Protein AF-A0A838QZN3-F1 (afdb_monomer)

Solvent-accessible surface area (backbone atoms only — not comparable to full-atom values): 5415 Å² total; per-residue (Å²): 32,74,25,79,79,78,88,71,82,92,56,104,53,100,71,62,72,66,76,78,50,64,89,83,36,66,68,57,60,47,59,75,74,54,83,51,72,64,47,47,68,74,47,47,88,81,41,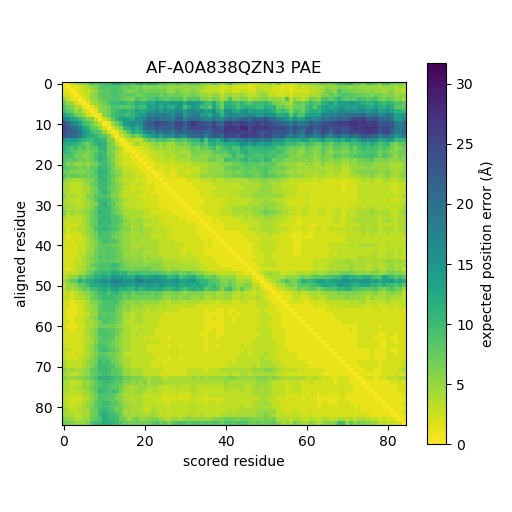48,85,85,50,79,74,63,45,73,22,57,46,58,53,51,52,50,50,50,52,24,62,78,70,68,48,87,44,68,69,58,44,34,62,76,71,70,106

Mean predicted aligned error: 5.46 Å

Sequence (85 aa):
MQGVQAFEPQAKANIDLDSFVAEDHFLRRIDRVLDLAFVRELTAPRYAAQQGRPSIDPEVFFRMQLVAYFYGIAKDRRLCEEVRY

Foldseek 3Di:
DADDDDDDPPDPDPDDPVVVADPPDPVNVVVVPDDPPVQCVVCVVVDDPPDDDHDYHRSVVVSLVVVCVVVVPPDPVVSCVVVVD

Secondary structure (DSSP, 8-state):
-----------SS---SGGGS-TT-HHHHHHTT---THHHHHHGGGS-SS-S-----HHHHHHHHHHHHHTT---HHHHHHHHT-

Radius of gyration: 14.88 Å; Cα contacts (8 Å, |Δi|>4): 54; chains: 1; bounding box: 31×35×38 Å

Structure (mmCIF, N/CA/C/O backbone):
data_AF-A0A838QZN3-F1
#
_entry.id   AF-A0A838QZN3-F1
#
loop_
_atom_site.group_PDB
_atom_site.id
_atom_site.type_symbol
_atom_site.label_atom_id
_atom_site.label_alt_id
_atom_site.label_comp_id
_atom_site.label_asym_id
_atom_site.label_entity_id
_atom_site.label_seq_id
_atom_site.pdbx_PDB_ins_code
_atom_site.Cartn_x
_atom_site.Cartn_y
_atom_site.Cartn_z
_atom_site.occupancy
_atom_site.B_iso_or_equiv
_atom_site.auth_seq_id
_atom_site.auth_comp_id
_atom_site.auth_asym_id
_atom_site.auth_ato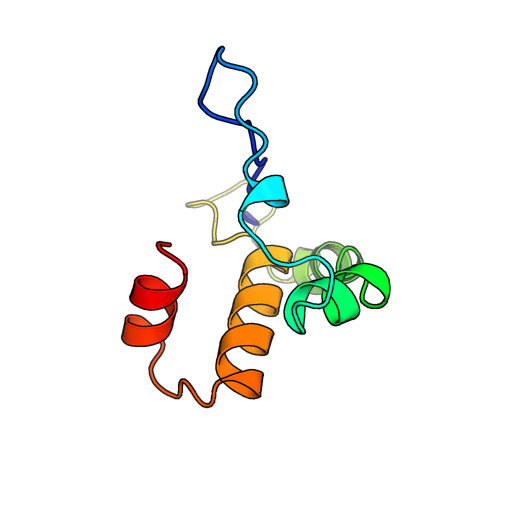m_id
_atom_site.pdbx_PDB_model_num
ATOM 1 N N . MET A 1 1 ? -6.731 7.499 14.821 1.00 91.31 1 MET A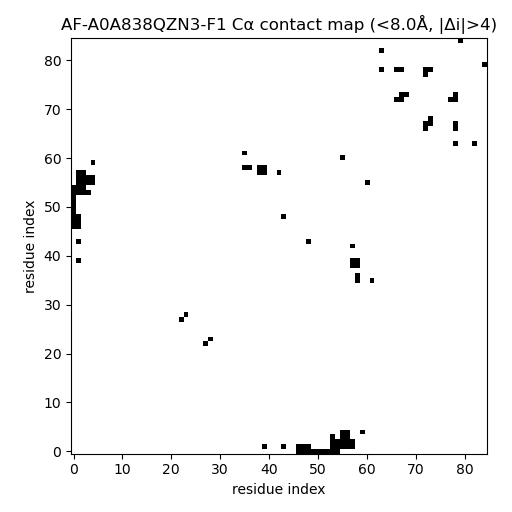 N 1
ATOM 2 C CA . MET A 1 1 ? -6.949 8.208 13.543 1.00 91.31 1 MET A CA 1
ATOM 3 C C . MET A 1 1 ? -6.271 7.432 12.419 1.00 91.31 1 MET A C 1
ATOM 5 O O . MET A 1 1 ? -5.217 6.853 12.680 1.00 91.31 1 MET A O 1
ATOM 9 N N . GLN A 1 2 ? -6.865 7.377 11.222 1.00 91.81 2 GLN A N 1
ATOM 10 C CA . GLN A 1 2 ? -6.193 6.803 10.047 1.00 91.81 2 GLN A CA 1
ATOM 11 C C . GLN A 1 2 ? -4.956 7.636 9.694 1.00 91.81 2 GLN A C 1
ATOM 13 O O . GLN A 1 2 ? -4.968 8.859 9.838 1.00 91.81 2 GLN A O 1
ATOM 18 N N . GLY A 1 3 ? -3.891 6.968 9.256 1.00 91.25 3 GLY A N 1
ATOM 19 C CA . GLY A 1 3 ? -2.742 7.640 8.665 1.00 91.25 3 GLY A CA 1
ATOM 20 C C . GLY A 1 3 ? -3.100 8.316 7.351 1.00 91.25 3 GLY A C 1
ATOM 21 O O . GLY A 1 3 ? -4.014 7.887 6.649 1.00 91.25 3 GLY A O 1
ATOM 22 N N . VAL A 1 4 ? -2.344 9.350 7.009 1.00 88.00 4 VAL A N 1
ATOM 23 C CA . VAL A 1 4 ? -2.376 9.970 5.687 1.00 88.00 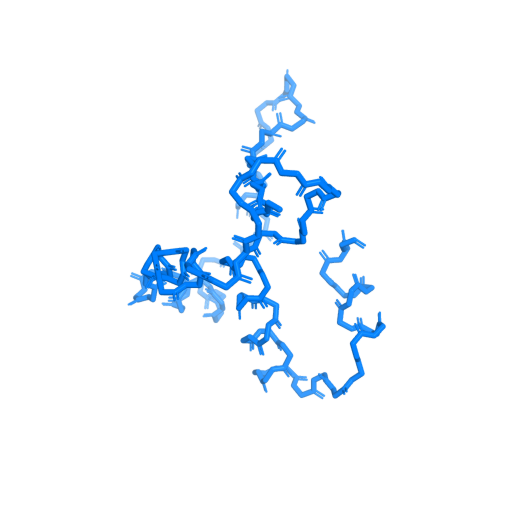4 VAL A CA 1
ATOM 24 C C . VAL A 1 4 ? -0.931 10.088 5.237 1.00 88.00 4 VAL A C 1
ATOM 26 O O . VAL A 1 4 ? -0.156 10.801 5.872 1.00 88.00 4 VAL A O 1
ATOM 29 N N . GLN A 1 5 ? -0.561 9.384 4.169 1.00 81.88 5 GLN A N 1
ATOM 30 C CA . GLN A 1 5 ? 0.704 9.635 3.490 1.00 81.88 5 GLN A CA 1
ATOM 31 C C . GLN A 1 5 ? 0.433 10.481 2.253 1.00 81.88 5 GLN A C 1
ATOM 33 O O . GLN A 1 5 ? -0.001 9.987 1.218 1.00 81.88 5 GLN A O 1
ATOM 38 N N . ALA A 1 6 ? 0.677 11.783 2.381 1.00 70.94 6 ALA A N 1
ATOM 39 C CA . ALA A 1 6 ? 0.835 12.635 1.218 1.00 70.94 6 ALA A CA 1
ATOM 40 C C . ALA A 1 6 ? 2.256 12.422 0.691 1.00 70.94 6 ALA A C 1
ATOM 42 O O . ALA A 1 6 ? 3.231 12.682 1.399 1.00 70.94 6 ALA A O 1
ATOM 43 N N . PHE A 1 7 ? 2.379 11.913 -0.532 1.00 68.56 7 PHE A N 1
ATOM 44 C CA . PHE A 1 7 ? 3.656 11.936 -1.224 1.00 68.56 7 PHE A CA 1
ATOM 45 C C . PHE A 1 7 ? 3.911 13.368 -1.696 1.00 68.56 7 PHE A C 1
ATOM 47 O O . PHE A 1 7 ? 3.351 13.819 -2.692 1.00 68.56 7 PHE A O 1
ATOM 54 N N . GLU A 1 8 ? 4.736 14.095 -0.947 1.00 59.69 8 GLU A N 1
ATOM 55 C CA . GLU A 1 8 ? 5.319 15.347 -1.414 1.00 59.69 8 GLU A CA 1
ATOM 56 C C . GLU A 1 8 ? 6.735 15.058 -1.927 1.00 59.69 8 GLU A C 1
ATOM 58 O O . GLU A 1 8 ? 7.581 14.604 -1.148 1.00 59.69 8 GLU A O 1
ATOM 63 N N . PRO A 1 9 ? 7.029 15.286 -3.219 1.00 57.91 9 PRO A N 1
ATOM 64 C CA . PRO A 1 9 ? 8.354 15.025 -3.763 1.00 57.91 9 PRO A CA 1
ATOM 65 C C . PRO A 1 9 ? 9.399 15.908 -3.065 1.00 57.91 9 PRO A C 1
ATOM 67 O O . PRO A 1 9 ? 9.415 17.132 -3.204 1.00 57.91 9 PRO A O 1
ATOM 70 N N . GLN A 1 10 ? 10.301 15.282 -2.305 1.00 56.88 10 GLN A N 1
ATOM 71 C CA . GLN A 1 10 ? 11.393 15.956 -1.598 1.00 56.88 10 GLN A CA 1
ATOM 72 C C . GLN A 1 10 ? 12.559 16.272 -2.550 1.00 56.88 10 GLN A C 1
ATOM 74 O O . GLN A 1 10 ? 13.661 15.764 -2.381 1.00 56.88 10 GLN A O 1
ATOM 79 N N . ALA A 1 11 ? 12.338 17.116 -3.562 1.00 55.16 11 ALA A N 1
ATOM 80 C CA . ALA A 1 11 ? 13.417 17.802 -4.274 1.00 55.16 11 ALA A CA 1
ATOM 81 C C . ALA A 1 11 ? 12.894 18.997 -5.087 1.00 55.16 11 ALA A C 1
ATOM 83 O O . ALA A 1 11 ? 12.065 18.849 -5.976 1.00 55.16 11 ALA A O 1
ATOM 84 N N . LYS A 1 12 ? 13.488 20.180 -4.879 1.00 54.53 12 LYS A N 1
ATOM 85 C CA . LYS A 1 12 ? 13.449 21.314 -5.828 1.00 54.53 12 LYS A CA 1
ATOM 86 C C . LYS A 1 12 ? 14.391 21.090 -7.030 1.00 54.53 12 LYS A C 1
ATOM 88 O O . LYS A 1 12 ? 15.018 22.024 -7.520 1.00 54.53 12 LYS A O 1
ATOM 93 N N . ALA A 1 13 ? 14.530 19.846 -7.467 1.00 61.03 13 ALA A N 1
ATOM 94 C CA . ALA A 1 13 ? 15.191 19.450 -8.701 1.00 61.03 13 ALA A CA 1
ATOM 95 C C . ALA A 1 13 ? 14.170 18.619 -9.482 1.00 61.03 13 ALA A C 1
ATOM 97 O O . ALA A 1 13 ? 13.457 17.832 -8.866 1.00 61.03 13 ALA A O 1
ATOM 98 N N . ASN A 1 14 ? 14.089 18.799 -10.804 1.00 68.88 14 ASN A N 1
ATOM 99 C CA . ASN A 1 14 ? 13.210 18.030 -11.697 1.00 68.88 14 ASN A CA 1
ATOM 100 C C . ASN A 1 14 ? 13.675 16.563 -11.790 1.00 68.88 14 ASN A C 1
ATOM 102 O O . ASN A 1 14 ? 14.115 16.108 -12.841 1.00 68.88 14 ASN A O 1
ATOM 106 N N . ILE A 1 15 ? 13.660 15.845 -10.671 1.00 71.00 15 ILE A N 1
ATOM 107 C CA . ILE A 1 15 ? 13.931 14.418 -10.606 1.00 71.00 15 ILE A CA 1
ATOM 108 C C . ILE A 1 15 ? 12.571 13.744 -10.616 1.00 71.00 15 ILE A C 1
ATOM 110 O O . ILE A 1 15 ? 11.843 13.762 -9.625 1.00 71.00 15 ILE A O 1
ATOM 114 N N . ASP A 1 16 ? 12.236 13.174 -11.764 1.00 78.00 16 ASP A N 1
ATOM 115 C CA . ASP A 1 16 ? 11.072 12.321 -11.894 1.00 78.00 16 ASP A CA 1
ATOM 116 C C . ASP A 1 16 ? 11.409 10.943 -11.312 1.00 78.00 16 ASP A C 1
ATOM 118 O O . ASP A 1 16 ? 12.090 10.140 -11.949 1.00 78.00 16 ASP A O 1
ATOM 122 N N . LEU A 1 17 ? 10.978 10.680 -10.076 1.00 77.81 17 LEU A N 1
ATOM 123 C CA . LEU A 1 17 ? 11.195 9.384 -9.425 1.00 77.81 17 LEU A CA 1
ATOM 124 C C . LEU A 1 17 ? 10.507 8.240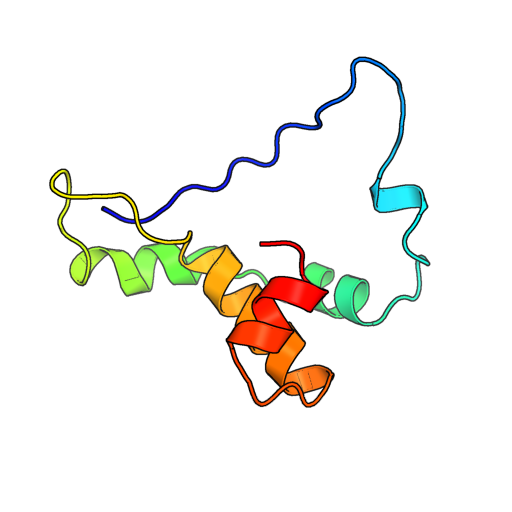 -10.179 1.00 77.81 17 LEU A C 1
ATOM 126 O O . LEU A 1 17 ? 11.020 7.120 -10.181 1.00 77.81 17 LEU A O 1
ATOM 130 N N . ASP A 1 18 ? 9.410 8.529 -10.879 1.00 80.69 18 ASP A N 1
ATOM 131 C CA . ASP A 1 18 ? 8.729 7.547 -11.707 1.00 80.69 18 ASP A CA 1
ATOM 132 C C . ASP A 1 18 ? 9.589 7.153 -12.914 1.00 80.69 18 ASP A C 1
ATOM 134 O O . ASP A 1 18 ? 9.594 5.985 -13.303 1.00 80.69 18 ASP A O 1
ATOM 138 N N . SER A 1 19 ? 10.402 8.048 -13.475 1.00 84.00 19 SER A N 1
ATOM 139 C CA . SER A 1 19 ? 11.277 7.705 -14.611 1.00 84.00 19 SER A CA 1
ATOM 140 C C . SER A 1 19 ? 12.284 6.577 -14.319 1.00 84.00 19 SER A C 1
ATOM 142 O O . SER A 1 19 ? 12.755 5.918 -15.245 1.00 84.00 19 SER A O 1
ATOM 144 N N . PHE A 1 20 ? 12.586 6.306 -13.042 1.00 84.69 20 PHE A N 1
ATOM 145 C CA . PHE A 1 20 ? 13.504 5.236 -12.630 1.00 84.69 20 PHE A CA 1
ATOM 146 C C . PHE A 1 20 ? 12.856 3.846 -12.587 1.00 84.69 20 PHE A C 1
ATOM 148 O O . PHE A 1 20 ? 13.561 2.843 -12.463 1.00 84.69 20 PHE A O 1
ATOM 155 N N . VAL A 1 21 ? 11.529 3.759 -12.688 1.00 87.19 21 VAL A N 1
ATOM 156 C CA . VAL A 1 21 ? 10.797 2.491 -12.748 1.00 87.19 21 VAL A CA 1
ATOM 157 C C . VAL A 1 21 ? 10.493 2.183 -14.211 1.00 87.19 21 VAL A C 1
ATOM 159 O O . VAL A 1 21 ? 9.917 3.011 -14.911 1.00 87.19 21 VAL A O 1
ATOM 162 N N . ALA A 1 22 ? 10.847 0.987 -14.688 1.00 92.25 22 ALA A N 1
ATOM 163 C CA . ALA A 1 22 ? 10.573 0.585 -16.070 1.00 92.25 22 ALA A CA 1
ATOM 164 C C . ALA A 1 22 ? 9.074 0.724 -16.410 1.00 92.25 22 ALA A C 1
ATOM 166 O O . ALA A 1 22 ? 8.213 0.435 -15.580 1.00 92.25 22 ALA A O 1
ATOM 167 N N . GLU A 1 23 ? 8.728 1.192 -17.612 1.00 90.12 23 GLU A N 1
ATOM 168 C CA . GLU A 1 23 ? 7.323 1.418 -18.006 1.00 90.12 23 GLU A CA 1
ATOM 169 C C . GLU A 1 23 ? 6.469 0.146 -17.997 1.00 90.12 23 GLU A C 1
ATOM 171 O O . GLU A 1 23 ? 5.271 0.200 -17.707 1.00 90.12 23 GLU A O 1
ATOM 176 N N . ASP A 1 24 ? 7.090 -0.996 -18.276 1.00 92.69 24 ASP A N 1
ATOM 177 C CA . ASP A 1 24 ? 6.489 -2.326 -18.301 1.00 92.69 24 ASP A CA 1
ATOM 178 C C . ASP A 1 24 ? 6.523 -3.034 -16.936 1.00 92.69 24 ASP A C 1
ATOM 180 O O . ASP A 1 24 ? 6.070 -4.178 -16.816 1.00 92.69 24 ASP A O 1
ATOM 184 N N . HIS A 1 25 ? 7.001 -2.352 -15.886 1.00 93.75 25 HIS A N 1
ATOM 185 C CA . HIS A 1 25 ? 7.106 -2.918 -14.549 1.00 93.75 25 HIS A CA 1
ATOM 186 C C . HIS A 1 25 ? 5.748 -3.424 -14.044 1.00 93.75 25 HIS A C 1
ATOM 188 O O . HIS A 1 25 ? 4.727 -2.734 -14.088 1.00 93.75 25 HIS A O 1
ATOM 194 N N . PHE A 1 26 ? 5.740 -4.638 -13.496 1.00 94.75 26 PHE A N 1
ATOM 195 C CA . PHE A 1 26 ? 4.523 -5.337 -13.086 1.00 94.75 26 PHE A CA 1
ATOM 196 C C . PHE A 1 26 ? 3.642 -4.524 -12.121 1.00 94.75 26 PHE A C 1
ATOM 198 O O . PHE A 1 26 ? 2.439 -4.398 -12.347 1.00 94.75 26 PHE A O 1
ATOM 205 N N . LEU A 1 27 ? 4.236 -3.900 -11.098 1.00 92.69 27 LEU A N 1
ATOM 206 C CA . LEU A 1 27 ? 3.480 -3.085 -10.139 1.00 92.69 27 LEU A CA 1
ATOM 207 C C . LEU A 1 27 ? 2.842 -1.836 -10.767 1.00 92.69 27 LEU A C 1
ATOM 209 O O . LEU A 1 27 ? 1.780 -1.429 -10.310 1.00 92.69 27 LEU A O 1
ATOM 213 N N . ARG A 1 28 ? 3.407 -1.275 -11.848 1.00 92.88 28 ARG A N 1
ATOM 214 C CA . ARG A 1 28 ? 2.759 -0.172 -12.583 1.00 92.88 28 ARG A CA 1
ATOM 215 C C . ARG A 1 28 ? 1.499 -0.631 -13.289 1.00 92.88 28 ARG A C 1
ATOM 217 O O . ARG A 1 28 ? 0.521 0.103 -13.367 1.00 92.88 28 ARG A O 1
ATOM 224 N N . ARG A 1 29 ? 1.511 -1.854 -13.816 1.00 93.44 29 ARG A N 1
ATOM 225 C CA . ARG A 1 29 ? 0.328 -2.434 -14.458 1.00 93.44 29 ARG A CA 1
ATOM 226 C C . ARG A 1 29 ? -0.795 -2.640 -13.448 1.00 93.44 29 ARG A C 1
ATOM 228 O O . ARG A 1 29 ? -1.940 -2.388 -13.799 1.00 93.44 29 ARG A O 1
ATOM 235 N N . ILE A 1 30 ? -0.464 -3.063 -12.225 1.00 94.25 30 ILE A N 1
ATOM 236 C CA . ILE A 1 30 ? -1.432 -3.188 -11.126 1.00 94.25 30 ILE A CA 1
ATOM 237 C C . ILE A 1 30 ? -1.969 -1.817 -10.724 1.00 94.25 30 ILE A C 1
ATOM 239 O O . ILE A 1 30 ? -3.180 -1.645 -10.671 1.00 94.25 30 ILE A O 1
ATOM 243 N N . ASP A 1 31 ? -1.086 -0.847 -10.489 1.00 91.94 31 ASP A N 1
ATOM 244 C CA . ASP A 1 31 ? -1.464 0.506 -10.068 1.00 91.94 31 ASP A CA 1
ATOM 245 C C . ASP A 1 31 ? -2.446 1.178 -11.045 1.00 91.94 31 ASP A C 1
ATOM 247 O O . ASP A 1 31 ? -3.422 1.789 -10.626 1.00 91.94 31 ASP A O 1
ATOM 251 N N . ARG A 1 32 ? -2.279 0.956 -12.356 1.00 92.25 32 ARG A N 1
ATOM 252 C CA . ARG A 1 32 ? -3.199 1.465 -13.390 1.00 92.25 32 ARG A CA 1
ATOM 253 C C . ARG A 1 32 ? -4.613 0.877 -13.344 1.00 92.25 32 ARG A C 1
ATOM 255 O O . ARG A 1 32 ? -5.514 1.477 -13.923 1.00 92.25 32 ARG A O 1
ATOM 262 N N . VAL A 1 33 ? -4.806 -0.309 -12.766 1.00 95.00 33 VAL A N 1
ATOM 263 C CA . VAL A 1 33 ? -6.107 -1.011 -12.783 1.00 95.00 33 VAL A CA 1
ATOM 264 C C . VAL A 1 33 ? -6.749 -1.140 -11.409 1.00 95.00 33 VAL A C 1
ATOM 266 O O . VAL A 1 33 ? -7.934 -1.458 -11.328 1.00 95.00 33 VAL A O 1
ATOM 269 N N . LEU A 1 34 ? -5.983 -0.936 -10.339 1.00 94.56 34 LEU A N 1
ATOM 270 C CA . LEU A 1 34 ? -6.427 -1.156 -8.974 1.00 94.56 34 LEU A CA 1
ATOM 271 C C . LEU A 1 34 ? -6.470 0.162 -8.205 1.00 94.56 34 LEU A C 1
ATOM 273 O O . LEU A 1 34 ? -5.471 0.601 -7.641 1.00 94.56 34 LEU A O 1
ATOM 277 N N . ASP A 1 35 ? -7.663 0.743 -8.139 1.00 94.69 35 ASP A N 1
ATOM 278 C CA . ASP A 1 35 ? -7.953 1.866 -7.255 1.00 94.69 35 ASP A CA 1
ATOM 279 C C . ASP A 1 35 ? -8.250 1.354 -5.836 1.00 94.69 35 ASP A C 1
ATOM 281 O O . ASP A 1 35 ? -9.165 0.555 -5.622 1.00 94.69 35 ASP A O 1
ATOM 285 N N . LEU A 1 36 ? -7.454 1.803 -4.865 1.00 95.06 36 LEU A N 1
ATOM 286 C CA . LEU A 1 36 ? -7.574 1.437 -3.453 1.00 95.06 36 LEU A CA 1
ATOM 287 C C . LEU A 1 36 ? -8.201 2.548 -2.596 1.00 95.06 36 LEU A C 1
ATOM 289 O O . LEU A 1 36 ? -8.286 2.380 -1.377 1.00 95.06 36 LEU A O 1
ATOM 293 N N . ALA A 1 37 ? -8.702 3.636 -3.191 1.00 93.00 37 ALA A N 1
ATOM 294 C CA . ALA A 1 37 ? -9.328 4.737 -2.455 1.00 93.00 37 ALA A CA 1
ATOM 295 C C . ALA A 1 37 ? -10.465 4.256 -1.529 1.00 93.00 37 ALA A C 1
ATOM 297 O O . ALA A 1 37 ? -10.612 4.737 -0.400 1.00 93.00 37 ALA A O 1
ATOM 298 N N . PHE A 1 38 ? -11.206 3.222 -1.949 1.00 95.19 38 PHE A N 1
ATOM 299 C CA . PHE A 1 38 ? -12.294 2.611 -1.177 1.00 95.19 38 PHE A CA 1
ATOM 300 C C . PHE A 1 38 ? -11.847 2.045 0.186 1.00 95.19 38 PHE A C 1
ATOM 302 O O . PHE A 1 38 ? -12.646 1.946 1.121 1.00 95.19 38 PHE A O 1
ATOM 309 N N . VAL A 1 39 ? -10.571 1.669 0.337 1.00 95.94 39 VAL A N 1
ATOM 310 C CA . VAL A 1 39 ? -10.036 1.070 1.571 1.00 95.94 39 VAL A CA 1
ATOM 311 C C . VAL A 1 39 ? -10.153 2.041 2.742 1.00 95.94 39 VAL A C 1
ATOM 313 O O . VAL A 1 39 ? -10.462 1.636 3.869 1.00 95.94 39 VAL A O 1
ATOM 316 N N . ARG A 1 40 ? -9.937 3.336 2.495 1.00 93.50 40 ARG A N 1
ATOM 317 C CA . ARG A 1 40 ? -10.053 4.370 3.529 1.00 93.50 40 ARG A CA 1
ATOM 318 C C . ARG A 1 40 ? -11.480 4.463 4.052 1.00 93.50 40 ARG A C 1
ATOM 320 O O . ARG A 1 40 ? -11.670 4.459 5.266 1.00 93.50 40 ARG A O 1
ATOM 327 N N . GLU A 1 41 ? -12.467 4.459 3.162 1.00 94.69 41 GLU A N 1
ATOM 328 C CA . GLU A 1 41 ? -13.884 4.505 3.535 1.00 94.69 41 GLU A CA 1
ATOM 329 C C . GLU A 1 41 ? -14.298 3.262 4.328 1.00 94.69 41 GLU A C 1
ATOM 331 O O . GLU A 1 41 ? -14.883 3.377 5.406 1.00 94.69 41 GLU A O 1
ATOM 336 N N . LEU A 1 42 ? -13.919 2.071 3.853 1.00 96.56 42 LEU A N 1
ATOM 337 C CA . LEU A 1 42 ? -14.251 0.809 4.520 1.00 96.56 42 LEU A CA 1
ATOM 338 C C . LEU A 1 42 ? -13.650 0.698 5.922 1.00 96.56 42 LEU A C 1
ATOM 340 O O . LEU A 1 42 ? -14.252 0.109 6.823 1.00 96.56 42 LEU A O 1
ATOM 344 N N . THR A 1 43 ? -12.443 1.228 6.109 1.00 94.88 43 THR A N 1
ATOM 345 C CA . THR A 1 43 ? -11.733 1.108 7.382 1.00 94.88 43 THR A CA 1
ATOM 346 C C . THR A 1 43 ? -12.056 2.236 8.357 1.00 94.88 43 THR A C 1
ATOM 348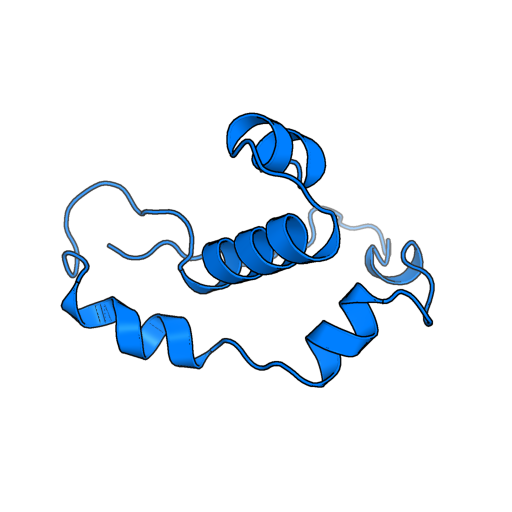 O O . THR A 1 43 ? -11.889 2.032 9.558 1.00 94.88 43 THR A O 1
ATOM 351 N N . ALA A 1 44 ? -12.589 3.376 7.904 1.00 93.62 44 ALA A N 1
ATOM 352 C CA . ALA A 1 44 ? -12.850 4.550 8.742 1.00 93.62 44 ALA A CA 1
ATOM 353 C C . ALA A 1 44 ? -13.629 4.253 10.044 1.00 93.62 44 ALA A C 1
ATOM 355 O O . ALA A 1 44 ? -13.174 4.698 11.102 1.00 93.62 44 ALA A O 1
ATOM 356 N N . PRO A 1 45 ? -14.706 3.434 10.056 1.00 94.81 45 PRO A N 1
ATOM 357 C CA . PRO A 1 45 ? -15.448 3.125 11.286 1.00 94.81 45 PRO A CA 1
ATOM 358 C C . PRO A 1 45 ? -14.642 2.350 12.341 1.00 94.81 45 PRO A C 1
ATOM 360 O O . PRO A 1 45 ? -15.081 2.217 13.481 1.00 94.81 45 PRO A O 1
ATOM 363 N N . ARG A 1 46 ? -13.487 1.784 11.967 1.00 93.12 46 ARG A N 1
ATOM 364 C CA . ARG A 1 46 ? -12.614 0.992 12.850 1.00 93.12 46 ARG A CA 1
ATOM 365 C C . ARG A 1 46 ? -11.528 1.827 13.524 1.00 93.12 46 ARG A C 1
ATOM 367 O O . ARG A 1 46 ? -10.849 1.321 14.414 1.00 93.12 46 ARG A O 1
ATOM 374 N N . TYR A 1 47 ? -11.360 3.086 13.125 1.00 92.00 47 TYR A N 1
ATOM 375 C CA . TYR A 1 47 ? -10.355 3.982 13.685 1.00 92.00 47 TYR A CA 1
ATOM 376 C C . TYR A 1 47 ? -10.997 5.047 14.571 1.00 92.00 47 TYR A C 1
ATOM 378 O O . TYR A 1 47 ? -12.065 5.575 14.281 1.00 92.00 47 TYR A O 1
ATOM 386 N N . ALA A 1 48 ? -10.298 5.423 15.645 1.00 90.50 48 ALA A N 1
ATOM 387 C CA . ALA A 1 48 ? -10.681 6.582 16.444 1.00 90.50 48 ALA A CA 1
ATOM 388 C C . ALA A 1 48 ? -10.641 7.855 15.581 1.00 90.50 48 ALA A C 1
ATOM 390 O O . ALA A 1 48 ? -9.612 8.128 14.952 1.00 90.50 48 ALA A O 1
ATOM 391 N N . ALA A 1 49 ? -11.730 8.629 15.593 1.00 83.81 49 ALA A N 1
ATOM 392 C CA . ALA A 1 49 ? -11.933 9.762 14.690 1.00 83.81 49 ALA A CA 1
ATOM 393 C C . ALA A 1 49 ? -10.833 10.829 14.797 1.00 83.81 49 ALA A C 1
ATOM 395 O O . ALA A 1 49 ? -10.284 11.229 13.778 1.00 83.81 49 ALA A O 1
ATOM 396 N N . GLN A 1 50 ? -10.474 11.265 16.012 1.00 81.56 50 GLN A N 1
ATOM 397 C CA . GLN A 1 50 ? -9.489 12.346 16.198 1.00 81.56 50 GLN A CA 1
ATOM 398 C C . GLN A 1 50 ? -8.470 12.128 17.322 1.00 81.56 50 GLN A C 1
ATOM 400 O O . GLN A 1 50 ? -7.686 13.017 17.633 1.00 81.56 50 GLN A O 1
ATOM 405 N N . GLN A 1 51 ? -8.458 10.950 17.942 1.00 84.88 51 GLN A N 1
ATOM 406 C CA . GLN A 1 51 ? -7.620 10.682 19.111 1.00 84.88 51 GLN A CA 1
ATOM 407 C C . GLN A 1 51 ? -6.579 9.599 18.807 1.00 84.88 51 GLN A C 1
ATOM 409 O O . GLN A 1 51 ? -6.804 8.705 17.979 1.00 84.88 51 GLN A O 1
ATOM 414 N N . GLY A 1 52 ? -5.444 9.685 19.503 1.00 84.06 52 GLY A N 1
ATOM 415 C CA . GLY A 1 52 ? -4.333 8.740 19.411 1.00 84.06 52 GLY A CA 1
ATOM 416 C C . GLY A 1 52 ? -3.321 9.048 18.304 1.00 84.06 52 GLY A C 1
ATOM 417 O O . GLY A 1 52 ? -3.459 10.003 17.542 1.00 84.06 52 GLY A O 1
ATOM 418 N N . ARG A 1 53 ? -2.279 8.212 18.227 1.00 87.62 53 ARG A N 1
ATOM 419 C CA . ARG A 1 53 ? -1.253 8.290 17.181 1.00 87.62 53 ARG A CA 1
ATOM 420 C C . ARG A 1 53 ? -1.870 7.915 15.822 1.00 87.62 53 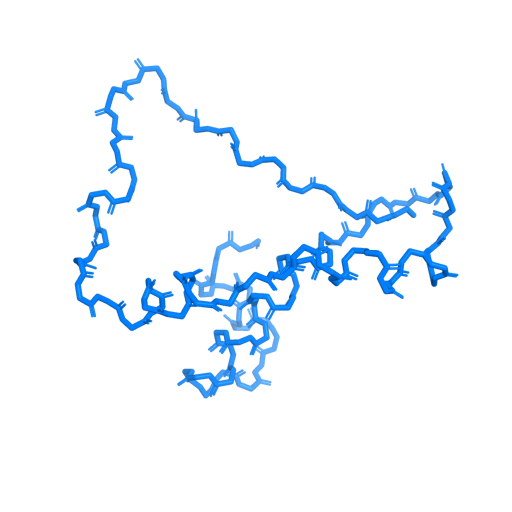ARG A C 1
ATOM 422 O O . ARG A 1 53 ? -2.589 6.913 15.765 1.00 87.62 53 ARG A O 1
ATOM 429 N N . PRO A 1 54 ? -1.598 8.667 14.740 1.00 88.88 54 PRO A N 1
ATOM 430 C CA . PRO A 1 54 ? -1.975 8.248 13.395 1.00 88.88 54 PRO A CA 1
ATOM 431 C C . PRO A 1 54 ? -1.369 6.880 13.073 1.00 88.88 54 PRO A C 1
ATOM 433 O O . PRO A 1 54 ? -0.198 6.629 13.371 1.00 88.88 54 PRO A O 1
ATOM 436 N N . SER A 1 55 ? -2.174 5.985 12.506 1.00 92.12 55 SER A N 1
ATOM 437 C CA . SER A 1 55 ? -1.678 4.702 12.006 1.00 92.12 55 SER A CA 1
ATOM 438 C C . SER A 1 55 ? -0.880 4.885 10.713 1.00 92.12 55 SER A C 1
ATOM 440 O O . SER A 1 55 ? -0.744 5.996 10.207 1.00 92.12 55 SER A O 1
ATOM 442 N N . ILE A 1 56 ? -0.406 3.780 10.134 1.00 92.75 56 ILE A N 1
ATOM 443 C CA . ILE A 1 56 ? -0.120 3.746 8.698 1.00 92.75 56 ILE A CA 1
ATOM 444 C C . ILE A 1 56 ? -1.388 4.116 7.918 1.00 92.75 56 ILE A C 1
ATOM 446 O O . ILE A 1 56 ? -2.512 3.861 8.373 1.00 92.75 56 ILE A O 1
ATOM 450 N N . ASP A 1 57 ? -1.204 4.745 6.766 1.00 94.31 57 ASP A N 1
ATOM 451 C CA . ASP A 1 57 ? -2.280 4.975 5.815 1.00 94.31 57 ASP A CA 1
ATOM 452 C C . ASP A 1 57 ? -2.875 3.626 5.367 1.00 94.31 57 ASP A C 1
ATOM 454 O O . ASP A 1 57 ? -2.121 2.761 4.910 1.00 94.31 57 ASP A O 1
ATOM 458 N N . PRO A 1 58 ? -4.194 3.403 5.516 1.00 95.38 58 PRO A N 1
ATOM 459 C CA . PRO A 1 58 ? -4.824 2.145 5.127 1.00 95.38 58 PRO A CA 1
ATOM 460 C C . PRO A 1 58 ? -4.547 1.757 3.674 1.00 95.38 58 PRO A C 1
ATOM 462 O O . PRO A 1 58 ? -4.333 0.582 3.389 1.00 95.38 58 PRO A O 1
ATOM 465 N N . GLU A 1 59 ? -4.502 2.726 2.761 1.00 95.38 59 GLU A N 1
ATOM 466 C CA . GLU A 1 59 ? -4.219 2.448 1.356 1.00 95.38 59 GLU A CA 1
ATOM 467 C C . GLU A 1 59 ? -2.783 1.941 1.171 1.00 95.38 59 GLU A C 1
ATOM 469 O O . GLU A 1 59 ? -2.558 0.910 0.534 1.00 95.38 59 GLU A O 1
ATOM 47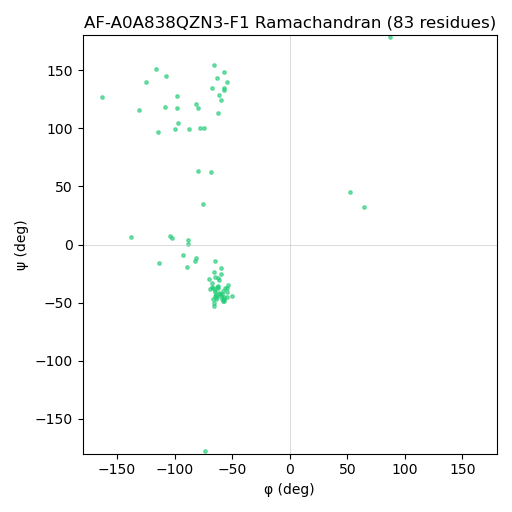4 N N . VAL A 1 60 ? -1.813 2.617 1.794 1.00 94.56 60 VAL A N 1
ATOM 475 C CA . VAL A 1 60 ? -0.397 2.217 1.764 1.00 94.56 60 VAL A CA 1
ATOM 476 C C . VAL A 1 60 ? -0.215 0.836 2.377 1.00 94.56 60 VAL A C 1
ATOM 478 O O . VAL A 1 60 ? 0.484 0.002 1.807 1.00 94.56 60 VAL A O 1
ATOM 481 N N . PHE A 1 61 ? -0.885 0.554 3.495 1.00 95.38 61 PHE A N 1
ATOM 482 C CA . PHE A 1 61 ? -0.845 -0.766 4.111 1.00 95.38 61 PHE A CA 1
ATOM 483 C C . PHE A 1 61 ? -1.302 -1.858 3.136 1.00 95.38 61 PHE A C 1
ATOM 485 O O . PHE A 1 61 ? -0.612 -2.863 2.982 1.00 95.38 61 PHE A O 1
ATOM 492 N N . PHE A 1 62 ? -2.415 -1.658 2.426 1.00 95.75 62 PHE A N 1
ATOM 493 C CA . PHE A 1 62 ? -2.880 -2.626 1.429 1.00 95.75 62 PHE A CA 1
ATOM 494 C C . PHE A 1 62 ? -1.932 -2.737 0.227 1.00 95.75 62 PHE A C 1
ATOM 496 O O . PHE A 1 62 ? -1.671 -3.851 -0.227 1.00 95.75 62 PHE A O 1
ATOM 503 N N . ARG A 1 63 ? -1.333 -1.632 -0.240 1.00 95.44 63 ARG A N 1
ATOM 504 C CA . ARG A 1 63 ? -0.273 -1.666 -1.268 1.00 95.44 63 ARG A CA 1
ATOM 505 C C . ARG A 1 63 ? 0.927 -2.503 -0.810 1.00 95.44 63 ARG A C 1
ATOM 507 O O . ARG A 1 63 ? 1.415 -3.332 -1.574 1.00 95.44 63 ARG A O 1
ATOM 514 N N . MET A 1 64 ? 1.350 -2.368 0.449 1.00 96.12 64 MET A N 1
ATOM 515 C CA . MET A 1 64 ? 2.401 -3.206 1.037 1.00 96.12 64 MET A CA 1
ATOM 516 C C . MET A 1 64 ? 2.000 -4.687 1.064 1.00 96.12 64 MET A C 1
ATOM 518 O O . MET A 1 64 ? 2.816 -5.535 0.712 1.00 96.12 64 MET A O 1
ATOM 522 N N . GLN A 1 65 ? 0.749 -5.019 1.408 1.00 96.31 65 GLN A N 1
ATOM 523 C CA . GLN A 1 65 ? 0.269 -6.409 1.375 1.00 96.31 65 GLN A CA 1
ATOM 524 C C . GLN A 1 65 ? 0.283 -7.005 -0.040 1.00 96.31 65 GLN A C 1
ATOM 526 O O . GLN A 1 65 ? 0.627 -8.172 -0.211 1.00 96.31 65 GLN A O 1
ATOM 531 N N . LEU A 1 66 ? -0.031 -6.212 -1.069 1.00 96.38 66 LEU A N 1
ATOM 532 C CA . LEU A 1 66 ? 0.082 -6.651 -2.462 1.00 96.38 66 LEU A CA 1
ATOM 533 C C . LEU A 1 66 ? 1.537 -6.934 -2.844 1.00 96.38 66 LEU A C 1
ATOM 535 O O . LEU A 1 66 ? 1.817 -7.975 -3.434 1.00 96.38 66 LEU A O 1
ATOM 539 N N . VAL A 1 67 ? 2.472 -6.057 -2.466 1.00 96.75 67 VAL A N 1
ATOM 540 C CA . VAL A 1 67 ? 3.913 -6.298 -2.659 1.00 96.75 67 VAL A CA 1
ATOM 541 C C . VAL A 1 67 ? 4.337 -7.583 -1.945 1.00 96.75 67 VAL A C 1
ATOM 543 O O . VAL A 1 67 ? 4.976 -8.444 -2.547 1.00 96.75 67 VAL A O 1
ATOM 546 N N . ALA A 1 68 ? 3.928 -7.761 -0.690 1.00 97.75 68 ALA A N 1
ATOM 547 C CA . ALA A 1 68 ? 4.230 -8.963 0.076 1.00 97.75 68 ALA A CA 1
ATOM 548 C C . ALA A 1 68 ? 3.731 -10.233 -0.623 1.00 97.75 68 ALA A C 1
ATOM 550 O O . ALA A 1 68 ? 4.476 -11.204 -0.761 1.00 97.75 68 ALA A O 1
ATOM 551 N N . TYR A 1 69 ?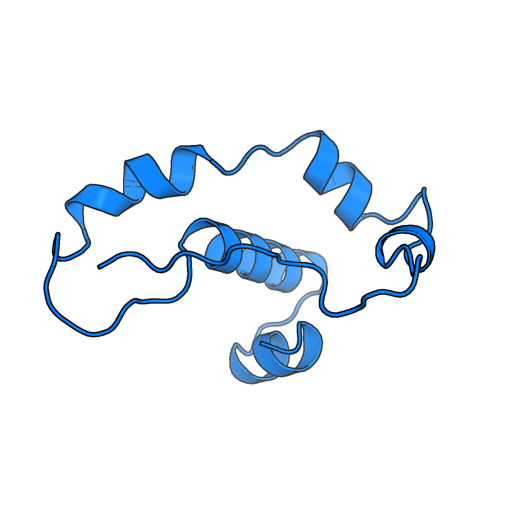 2.496 -10.199 -1.121 1.00 97.25 69 TYR A N 1
ATOM 552 C CA . TYR A 1 69 ? 1.867 -11.307 -1.824 1.00 97.25 69 TYR A CA 1
ATOM 553 C C . TYR A 1 69 ? 2.562 -11.630 -3.154 1.00 97.25 69 TYR A C 1
ATOM 555 O O . TYR A 1 69 ? 2.964 -12.772 -3.375 1.00 97.25 69 TYR A O 1
ATOM 563 N N . PHE A 1 70 ? 2.756 -10.637 -4.027 1.00 96.81 70 PHE A N 1
ATOM 564 C CA . PHE A 1 70 ? 3.314 -10.858 -5.365 1.00 96.81 70 PHE A CA 1
ATOM 565 C C . PHE A 1 70 ? 4.796 -11.242 -5.360 1.00 96.81 70 PHE A C 1
ATOM 567 O O . PHE A 1 70 ? 5.231 -11.976 -6.244 1.00 96.81 70 PHE A O 1
ATOM 574 N N . TYR A 1 71 ? 5.564 -10.780 -4.369 1.00 96.62 71 TYR A N 1
ATOM 575 C CA . TYR A 1 71 ? 6.995 -11.079 -4.247 1.00 96.62 71 TYR A CA 1
ATOM 576 C C . TYR A 1 71 ? 7.309 -12.153 -3.191 1.00 96.62 71 TYR A C 1
ATOM 578 O O . TYR A 1 71 ? 8.478 -12.434 -2.925 1.00 96.62 71 TYR A O 1
ATOM 586 N N . GLY A 1 72 ? 6.290 -12.773 -2.583 1.00 97.25 72 GLY A N 1
ATOM 587 C CA . GLY A 1 72 ? 6.467 -13.858 -1.612 1.00 97.25 72 GLY A CA 1
ATOM 588 C C . GLY A 1 72 ? 7.180 -13.438 -0.319 1.00 97.25 72 GLY A C 1
ATOM 589 O O . GLY A 1 72 ? 7.918 -14.229 0.274 1.00 97.25 72 GLY A O 1
ATOM 590 N N . ILE A 1 73 ? 6.994 -12.194 0.133 1.00 97.81 73 ILE A N 1
ATOM 591 C CA . ILE A 1 73 ? 7.593 -11.679 1.370 1.00 97.81 73 ILE A CA 1
ATOM 592 C C . ILE A 1 73 ? 6.667 -12.008 2.543 1.00 97.81 73 ILE A C 1
ATOM 594 O O . ILE A 1 73 ? 5.702 -11.308 2.812 1.00 97.81 73 ILE A O 1
ATOM 598 N N . ALA A 1 74 ? 6.988 -13.071 3.279 1.00 95.81 74 ALA A N 1
ATOM 599 C CA . ALA A 1 74 ? 6.165 -13.529 4.404 1.00 95.81 74 ALA A CA 1
ATOM 600 C C . ALA A 1 74 ? 6.409 -12.781 5.730 1.00 95.81 74 ALA A C 1
ATOM 602 O O . ALA A 1 74 ? 5.664 -12.967 6.687 1.00 95.81 74 ALA A O 1
ATOM 603 N N . LYS A 1 75 ? 7.500 -12.011 5.838 1.00 97.38 75 LYS A N 1
ATOM 604 C CA . LYS A 1 75 ? 7.899 -11.345 7.087 1.00 97.38 75 LYS A CA 1
ATOM 605 C C . LYS A 1 75 ? 7.664 -9.845 6.979 1.00 97.38 75 LYS A C 1
ATOM 607 O O . LYS A 1 75 ? 8.367 -9.190 6.215 1.00 97.38 75 LYS A O 1
ATOM 612 N N . ASP A 1 76 ? 6.799 -9.305 7.832 1.00 95.44 76 ASP A N 1
ATOM 613 C CA . ASP A 1 76 ? 6.474 -7.871 7.863 1.00 95.44 76 ASP A CA 1
ATOM 614 C C . ASP A 1 76 ? 7.712 -6.984 8.007 1.00 95.44 76 ASP A C 1
ATOM 616 O O . ASP A 1 76 ? 7.852 -5.986 7.313 1.00 95.44 76 ASP A O 1
ATOM 620 N N . ARG A 1 77 ? 8.670 -7.380 8.856 1.00 96.44 77 ARG A N 1
ATOM 621 C CA . ARG A 1 77 ? 9.920 -6.624 9.016 1.00 96.44 77 ARG A CA 1
ATOM 622 C C . ARG A 1 77 ? 10.699 -6.511 7.705 1.00 96.44 77 ARG A C 1
ATOM 624 O O . ARG A 1 77 ? 11.162 -5.429 7.368 1.00 96.44 77 ARG A O 1
ATOM 631 N N . ARG A 1 78 ? 10.811 -7.621 6.969 1.00 97.25 78 ARG A N 1
ATOM 632 C CA . ARG A 1 78 ? 11.473 -7.632 5.663 1.00 97.25 78 ARG A CA 1
ATOM 633 C C . ARG A 1 78 ? 10.691 -6.780 4.666 1.00 97.25 78 ARG A C 1
ATOM 635 O O . ARG A 1 78 ? 11.300 -6.050 3.904 1.00 97.25 78 ARG A O 1
ATOM 642 N N . LEU A 1 79 ? 9.361 -6.850 4.685 1.00 97.50 79 LEU A N 1
ATOM 643 C CA . LEU A 1 79 ? 8.523 -6.019 3.825 1.00 97.50 79 LEU A CA 1
ATOM 644 C C . LEU A 1 79 ? 8.801 -4.530 4.053 1.00 97.50 79 LEU A C 1
ATOM 646 O O . LEU A 1 79 ? 9.060 -3.827 3.083 1.00 97.50 79 LEU A O 1
ATOM 650 N N . CYS A 1 80 ? 8.820 -4.071 5.309 1.00 95.69 80 CYS A N 1
ATOM 651 C CA . CYS A 1 80 ? 9.149 -2.682 5.640 1.00 95.69 80 CYS A CA 1
ATOM 652 C C . CYS A 1 80 ? 10.545 -2.275 5.139 1.00 95.69 80 CYS A C 1
ATOM 654 O O . CYS A 1 80 ? 10.704 -1.174 4.622 1.00 95.69 80 CYS A O 1
ATOM 656 N N . GLU A 1 81 ? 11.539 -3.163 5.250 1.00 95.94 81 GLU A N 1
ATOM 657 C CA . GLU A 1 81 ? 12.898 -2.929 4.738 1.00 95.94 81 GLU A CA 1
ATOM 658 C C . GLU A 1 81 ? 12.916 -2.794 3.201 1.00 95.94 81 GLU A C 1
ATOM 660 O O . GLU A 1 81 ? 13.544 -1.876 2.673 1.00 95.94 81 GLU A O 1
ATOM 665 N N . GLU A 1 82 ? 12.191 -3.659 2.484 1.00 93.19 82 GLU A N 1
ATOM 666 C CA . GLU A 1 82 ? 12.129 -3.680 1.013 1.00 93.19 82 GLU A CA 1
ATOM 667 C C . GLU A 1 82 ? 11.393 -2.449 0.451 1.00 93.19 82 GLU A C 1
ATOM 669 O O . GLU A 1 82 ? 11.826 -1.874 -0.548 1.00 93.19 82 GLU A O 1
ATOM 674 N N . VAL A 1 83 ? 10.317 -1.993 1.110 1.00 90.75 83 VAL A N 1
ATOM 675 C CA . VAL A 1 83 ? 9.567 -0.789 0.692 1.00 90.75 83 VAL A CA 1
ATOM 676 C C . VAL A 1 83 ? 10.101 0.516 1.294 1.00 90.75 83 VAL A C 1
ATOM 678 O O . VAL A 1 83 ? 9.554 1.579 1.008 1.00 90.75 83 VAL A O 1
ATOM 681 N N . ARG A 1 84 ? 11.162 0.452 2.111 1.00 87.81 84 ARG A N 1
ATOM 682 C CA . ARG A 1 84 ? 11.760 1.597 2.824 1.00 87.81 84 ARG A CA 1
ATOM 683 C C . ARG A 1 84 ? 10.739 2.409 3.637 1.00 87.81 84 ARG A C 1
ATOM 685 O O . ARG A 1 84 ? 10.740 3.638 3.572 1.00 87.81 84 ARG A O 1
ATOM 692 N N . TYR A 1 85 ? 9.880 1.707 4.376 1.00 82.88 85 TYR A N 1
ATOM 693 C CA . TYR A 1 85 ? 8.888 2.303 5.279 1.00 82.88 85 TYR A CA 1
ATOM 694 C C . TYR A 1 85 ? 9.492 2.699 6.632 1.00 82.88 85 TYR A C 1
ATOM 696 O O . TYR A 1 85 ? 10.265 1.887 7.194 1.00 82.88 85 TYR A O 1
#

pLDDT: mean 88.78, std 10.88, range [54.53, 97.81]